Protein AF-A0A1T1D1M1-F1 (afdb_monomer_lite)

Organism: NCBI:txid1943582

InterPro domains:
  IPR004364 Aminoacyl-tRNA synthetase, class II (D/K/N) [PF00152] (7-99)
  IPR045864 Class II Aminoacyl-tRNA synthetase/Biotinyl protein ligase (BPL) and lipoyl protein ligase (LPL) [G3DSA:3.30.930.10] (8-100)
  IPR045864 Class II Aminoacyl-tRNA synthetase/Biotinyl protein ligase (BPL) and lipoyl protein ligase (LPL) [SSF55681] (4-98)

Secondary structure (DSSP, 8-state):
----S-TT---EEEEE--BSEEEETTTTEEEESS-TTBPBPTTTGGGTTTPBBSEEEEEETTEEEEEEEPBP--HHHHHHHHHHTT--HHHHHHH-------S---S--HHHHHHHGGG--------SS-----SS-S----------PPPHHHHHHHHHS--

Radius of gyration: 20.3 Å; chains: 1; bounding box: 46×42×55 Å

Foldseek 3Di:
DPCPDDPPDKDKDKDFQAQQWDQDPVVRFIDGPPHLFFDFDVVQLVPNNGTTTQKMFIDIPNHTDDIDGDGDQDPVSSVVSVVRRVDDPVNCQQAEDDDRDPDAPPDDCVVVCVVCVVVPRQYDDDDPDDDDDDDDDDYYHGDDPDDDPDPPVSVVVVVPPDD

pLDDT: mean 70.73, std 22.12, range [29.33, 97.69]

Structure (mmCIF, N/CA/C/O backbone):
data_AF-A0A1T1D1M1-F1
#
_entry.id   AF-A0A1T1D1M1-F1
#
loop_
_atom_site.group_PDB
_atom_site.id
_atom_site.type_symbol
_atom_site.label_atom_id
_atom_site.label_alt_id
_atom_site.label_comp_id
_atom_site.label_asym_id
_atom_site.label_entity_id
_atom_site.label_seq_id
_atom_site.pdbx_PDB_ins_code
_atom_site.Cartn_x
_atom_site.Cartn_y
_atom_site.Cartn_z
_atom_site.occupancy
_atom_site.B_iso_or_equiv
_atom_site.auth_seq_id
_atom_site.auth_comp_id
_atom_site.auth_asym_id
_atom_site.auth_atom_id
_atom_site.pdbx_PDB_model_num
ATOM 1 N N . MET A 1 1 ? 32.773 -12.380 -19.063 1.00 55.66 1 MET A N 1
ATOM 2 C CA . MET A 1 1 ? 31.451 -11.760 -18.802 1.00 55.66 1 MET A CA 1
ATOM 3 C C . MET A 1 1 ? 30.554 -12.078 -19.992 1.00 55.66 1 MET A C 1
ATOM 5 O O . MET A 1 1 ? 31.052 -12.004 -21.105 1.00 55.66 1 MET A O 1
ATOM 9 N N . LEU A 1 2 ? 29.304 -12.505 -19.779 1.00 78.38 2 LEU A N 1
ATOM 10 C CA . LEU A 1 2 ? 28.525 -13.251 -20.790 1.00 78.38 2 LEU A CA 1
ATOM 11 C C . LEU A 1 2 ? 27.751 -12.405 -21.827 1.00 78.38 2 LEU A C 1
ATOM 13 O O . LEU A 1 2 ? 27.101 -12.984 -22.685 1.00 78.38 2 LEU A O 1
ATOM 17 N N . GLN A 1 3 ? 27.803 -11.067 -21.759 1.00 76.38 3 GLN A N 1
ATOM 18 C CA . GLN A 1 3 ? 27.168 -10.142 -22.726 1.00 76.38 3 GLN A CA 1
ATOM 19 C C . GLN A 1 3 ? 25.655 -10.368 -22.988 1.00 76.38 3 GLN A C 1
ATOM 21 O O . GLN A 1 3 ? 25.138 -9.993 -24.033 1.00 76.38 3 GLN A O 1
ATOM 26 N N . LEU A 1 4 ? 24.924 -10.935 -22.019 1.00 84.19 4 LEU A N 1
ATOM 27 C CA . LEU A 1 4 ? 23.501 -11.301 -22.157 1.00 84.19 4 LEU A CA 1
ATOM 28 C C . LEU A 1 4 ? 22.518 -10.112 -22.166 1.00 84.19 4 LEU A C 1
ATOM 30 O O . LEU A 1 4 ? 21.330 -10.315 -22.393 1.00 84.19 4 LEU A O 1
ATOM 34 N N . ILE A 1 5 ? 22.988 -8.891 -21.894 1.00 82.38 5 ILE A N 1
ATOM 35 C CA . ILE A 1 5 ? 22.169 -7.672 -21.858 1.00 82.38 5 ILE A CA 1
ATOM 36 C C . ILE A 1 5 ? 22.655 -6.747 -22.985 1.00 82.38 5 ILE A C 1
ATOM 38 O O . ILE A 1 5 ? 23.791 -6.268 -22.907 1.00 82.38 5 ILE A O 1
ATOM 42 N N . PRO A 1 6 ? 21.840 -6.486 -24.025 1.00 84.56 6 PRO A N 1
ATOM 43 C CA . PRO A 1 6 ? 22.192 -5.554 -25.091 1.00 84.56 6 PRO A CA 1
ATOM 44 C C . PRO A 1 6 ? 22.417 -4.129 -24.567 1.00 84.56 6 PRO A C 1
ATOM 46 O O . PRO A 1 6 ? 21.612 -3.591 -23.804 1.00 84.56 6 PRO A O 1
ATOM 49 N N . ALA A 1 7 ? 23.506 -3.492 -25.004 1.00 85.12 7 ALA A N 1
ATOM 50 C CA . ALA A 1 7 ? 23.780 -2.092 -24.686 1.00 85.12 7 ALA A CA 1
ATOM 51 C C . ALA A 1 7 ? 22.717 -1.151 -25.288 1.00 85.12 7 ALA A C 1
ATOM 53 O O . ALA A 1 7 ? 22.038 -1.495 -26.256 1.00 85.12 7 ALA A O 1
ATOM 54 N N . ASN A 1 8 ? 22.596 0.057 -24.727 1.00 86.94 8 ASN A N 1
ATOM 55 C CA . ASN A 1 8 ? 21.737 1.148 -25.219 1.00 86.94 8 ASN A CA 1
ATOM 56 C C . ASN A 1 8 ? 20.242 0.795 -25.398 1.00 86.94 8 ASN A C 1
ATOM 58 O O . ASN A 1 8 ? 19.535 1.480 -26.134 1.00 86.94 8 ASN A O 1
ATOM 62 N N . THR A 1 9 ? 19.756 -0.252 -24.725 1.00 88.25 9 THR A N 1
ATOM 63 C CA . THR A 1 9 ? 18.364 -0.723 -24.807 1.00 88.25 9 THR A CA 1
ATOM 64 C C . THR A 1 9 ? 17.578 -0.307 -23.559 1.00 88.25 9 THR A C 1
ATOM 66 O O . THR A 1 9 ? 18.112 -0.347 -22.450 1.00 88.25 9 THR A O 1
ATOM 69 N N . TRP A 1 10 ? 16.308 0.075 -23.723 1.00 90.88 10 TRP A N 1
ATOM 70 C CA . TRP A 1 10 ? 15.423 0.508 -22.633 1.00 90.88 10 TRP A CA 1
ATOM 71 C C . TRP A 1 10 ? 14.250 -0.465 -22.471 1.00 90.88 10 TRP A C 1
ATOM 73 O O . TRP A 1 10 ? 13.269 -0.393 -23.206 1.00 90.88 10 TRP A O 1
ATOM 83 N N . ASN A 1 11 ? 14.350 -1.378 -21.507 1.00 90.62 11 ASN A N 1
ATOM 84 C CA . ASN A 1 11 ? 13.323 -2.378 -21.226 1.00 90.62 11 ASN A CA 1
ATOM 85 C C . ASN A 1 11 ? 12.465 -1.903 -20.050 1.00 90.62 11 ASN A C 1
ATOM 87 O O . ASN A 1 11 ? 12.924 -1.922 -18.907 1.00 90.62 11 ASN A O 1
ATOM 91 N N . PHE A 1 12 ? 11.237 -1.471 -20.336 1.00 93.88 12 PHE A N 1
ATOM 92 C CA . PHE A 1 12 ? 10.245 -1.098 -19.327 1.00 93.88 12 PHE A CA 1
ATOM 93 C C . PHE A 1 12 ? 9.295 -2.265 -19.041 1.00 93.88 12 PHE A C 1
ATOM 95 O O . PHE A 1 12 ? 8.830 -2.925 -19.970 1.00 93.88 12 PHE A O 1
ATOM 102 N N . VAL A 1 13 ? 8.950 -2.475 -17.772 1.00 95.44 13 VAL A N 1
ATOM 103 C CA . VAL A 1 13 ? 7.894 -3.401 -17.346 1.00 95.44 13 VAL A CA 1
ATOM 104 C C . VAL A 1 13 ? 7.096 -2.792 -16.195 1.00 95.44 13 VAL A C 1
ATOM 106 O O . VAL A 1 13 ? 7.662 -2.133 -15.324 1.00 95.44 13 VAL A O 1
ATOM 109 N N . TRP A 1 14 ? 5.780 -3.007 -16.199 1.00 94.12 14 TRP A N 1
ATOM 110 C CA . TRP A 1 14 ? 4.926 -2.737 -15.045 1.00 94.12 14 TRP A CA 1
ATOM 111 C C . TRP A 1 14 ? 4.839 -3.996 -14.184 1.00 94.12 14 TRP A C 1
ATOM 113 O O . TRP A 1 14 ? 4.438 -5.050 -14.679 1.00 94.12 14 TRP A O 1
ATOM 123 N N . VAL A 1 15 ? 5.191 -3.879 -12.907 1.00 94.88 15 VAL A N 1
ATOM 124 C CA . VAL A 1 15 ? 4.912 -4.897 -11.890 1.00 94.88 15 VAL A CA 1
ATOM 125 C C . VAL A 1 15 ? 3.606 -4.513 -11.197 1.00 94.88 15 VAL A C 1
ATOM 127 O O . VAL A 1 15 ? 3.394 -3.345 -10.874 1.00 94.88 15 VAL A O 1
ATOM 130 N N . VAL A 1 16 ? 2.707 -5.481 -11.034 1.00 93.75 16 VAL A N 1
ATOM 131 C CA . VAL A 1 16 ? 1.346 -5.329 -10.491 1.00 93.75 16 VAL A CA 1
ATOM 132 C C . VAL A 1 16 ? 0.989 -6.570 -9.666 1.00 93.75 16 VAL A C 1
ATOM 134 O O . VAL A 1 16 ? 1.792 -7.498 -9.579 1.00 93.75 16 VAL A O 1
ATOM 137 N N . ASP A 1 17 ? -0.208 -6.606 -9.071 1.00 94.94 17 ASP A N 1
ATOM 138 C CA . ASP A 1 17 ? -0.721 -7.759 -8.306 1.00 94.94 17 ASP A CA 1
ATOM 139 C C . ASP A 1 17 ? 0.154 -8.163 -7.097 1.00 94.94 17 ASP A C 1
ATOM 141 O O . ASP A 1 17 ? 0.107 -9.298 -6.619 1.00 94.94 17 ASP A O 1
ATOM 145 N N . PHE A 1 18 ? 0.922 -7.210 -6.557 1.00 95.56 18 PHE A N 1
ATOM 146 C CA . PHE A 1 18 ? 1.663 -7.354 -5.302 1.00 95.56 18 PHE A CA 1
ATOM 147 C C . PHE A 1 18 ? 0.752 -7.785 -4.136 1.00 95.56 18 PHE A C 1
ATOM 149 O O . PHE A 1 18 ? -0.410 -7.380 -4.103 1.00 95.56 18 PHE A O 1
ATOM 156 N N . PRO A 1 19 ? 1.258 -8.499 -3.114 1.00 96.81 19 PRO A N 1
ATOM 157 C CA . PRO A 1 19 ? 0.539 -8.674 -1.853 1.00 96.81 19 PRO A CA 1
ATOM 158 C C . PRO A 1 19 ? 0.220 -7.326 -1.187 1.00 96.81 19 PRO A C 1
ATOM 160 O O . PRO A 1 19 ? 1.057 -6.423 -1.163 1.00 96.81 19 PRO A O 1
ATOM 163 N N . LEU A 1 20 ? -0.976 -7.198 -0.608 1.00 96.12 20 LEU A N 1
ATOM 164 C CA . LEU A 1 20 ? -1.344 -6.061 0.241 1.00 96.12 20 LEU A CA 1
ATOM 165 C C . LEU A 1 20 ? -0.543 -6.073 1.545 1.00 96.12 20 LEU A C 1
ATOM 167 O O . LEU A 1 20 ? 0.032 -5.055 1.938 1.00 96.12 20 LEU A O 1
ATOM 171 N N . LEU A 1 21 ? -0.520 -7.239 2.193 1.00 95.31 21 LEU A N 1
ATOM 172 C CA . LEU A 1 21 ? 0.124 -7.479 3.476 1.00 95.31 21 LEU A CA 1
ATOM 173 C C . LEU A 1 21 ? 1.200 -8.570 3.354 1.00 95.31 21 LEU A C 1
ATOM 175 O O . LEU A 1 21 ? 1.084 -9.484 2.535 1.00 95.31 21 LEU A O 1
ATOM 179 N N . ALA A 1 22 ? 2.224 -8.489 4.198 1.00 94.00 22 ALA A N 1
ATOM 180 C CA . ALA A 1 22 ? 3.279 -9.485 4.367 1.00 94.00 22 ALA A CA 1
ATOM 181 C C . ALA A 1 22 ? 3.449 -9.833 5.855 1.00 94.00 22 ALA A C 1
ATOM 183 O O . ALA A 1 22 ? 3.086 -9.045 6.723 1.00 94.00 22 ALA A O 1
ATOM 184 N N . TRP A 1 23 ? 3.985 -11.015 6.174 1.00 94.19 23 TRP A N 1
ATOM 185 C CA . TRP A 1 23 ? 4.224 -11.412 7.567 1.00 94.19 23 TRP A CA 1
ATOM 186 C C . TRP A 1 23 ? 5.586 -10.925 8.070 1.00 94.19 23 TRP A C 1
ATOM 188 O O . TRP A 1 23 ? 6.627 -11.473 7.688 1.00 94.19 23 TRP A O 1
ATOM 198 N N . ASN A 1 24 ? 5.569 -9.958 8.987 1.00 90.12 24 ASN A N 1
ATOM 199 C CA . ASN A 1 24 ? 6.750 -9.501 9.702 1.00 90.12 24 ASN A CA 1
ATOM 200 C C . ASN A 1 24 ? 7.086 -10.487 10.838 1.00 90.12 24 ASN A C 1
ATOM 202 O O . ASN A 1 24 ? 6.276 -10.749 11.731 1.00 90.12 24 ASN A O 1
ATOM 206 N N . LYS A 1 25 ? 8.301 -11.049 10.809 1.00 91.38 25 LYS A N 1
ATOM 207 C CA . LYS A 1 25 ? 8.777 -12.027 11.806 1.00 91.38 25 LYS A CA 1
ATOM 208 C C . LYS A 1 25 ? 9.321 -11.400 13.090 1.00 91.38 25 LYS A C 1
ATOM 210 O O . LYS A 1 25 ? 9.447 -12.119 14.078 1.00 91.38 25 LYS A O 1
ATOM 215 N N . GLU A 1 26 ? 9.662 -10.121 13.076 1.00 88.56 26 GLU A N 1
ATOM 216 C CA . GLU A 1 26 ? 10.211 -9.399 14.226 1.00 88.56 26 GLU A CA 1
ATOM 217 C C . GLU A 1 26 ? 9.060 -8.874 15.093 1.00 88.56 26 GLU A C 1
ATOM 219 O O . GLU A 1 26 ? 8.977 -9.211 16.272 1.00 88.56 26 GLU A O 1
ATOM 224 N N . ASP A 1 27 ? 8.092 -8.195 14.471 1.00 84.81 27 ASP A N 1
ATOM 225 C CA . ASP A 1 27 ? 6.871 -7.697 15.122 1.00 84.81 27 ASP A CA 1
ATOM 226 C C . ASP A 1 27 ? 5.786 -8.775 15.344 1.00 84.81 27 ASP A C 1
ATOM 228 O O . ASP A 1 27 ? 4.792 -8.512 16.020 1.00 84.81 27 ASP A O 1
ATOM 232 N N . GLN A 1 28 ? 5.932 -9.971 14.754 1.00 91.50 28 GLN A N 1
ATOM 233 C CA . GLN A 1 28 ? 4.946 -11.071 14.803 1.00 91.50 28 GLN A CA 1
ATOM 234 C C . GLN A 1 28 ? 3.527 -10.658 14.344 1.00 91.50 28 GLN A C 1
ATOM 236 O O . GLN A 1 28 ? 2.521 -11.058 14.936 1.00 91.50 28 GLN A O 1
ATOM 241 N N . ARG A 1 29 ? 3.439 -9.858 13.274 1.00 90.44 29 ARG A N 1
ATOM 242 C CA . ARG A 1 29 ? 2.176 -9.337 12.717 1.00 90.44 29 ARG A CA 1
ATOM 243 C C . ARG A 1 29 ? 2.209 -9.225 11.196 1.00 90.44 29 ARG A C 1
ATOM 245 O O . ARG A 1 29 ? 3.254 -9.381 10.567 1.00 90.44 29 ARG A O 1
ATOM 252 N N . LEU A 1 30 ? 1.058 -8.911 10.606 1.00 93.06 30 LEU A N 1
ATOM 253 C CA . LEU A 1 30 ? 0.976 -8.519 9.203 1.00 93.06 30 LEU A CA 1
ATOM 254 C C . LEU A 1 30 ? 1.323 -7.031 9.040 1.00 93.06 30 LEU A C 1
ATOM 256 O O . LEU A 1 30 ? 0.728 -6.172 9.686 1.00 93.06 30 LEU A O 1
ATOM 260 N N . GLU A 1 31 ? 2.266 -6.727 8.154 1.00 91.00 31 GLU A N 1
ATOM 261 C CA . GLU A 1 31 ? 2.655 -5.370 7.760 1.00 91.00 31 GLU A CA 1
ATOM 262 C C . GLU A 1 31 ? 2.210 -5.071 6.323 1.00 91.00 31 GLU A C 1
ATOM 264 O O . GLU A 1 31 ? 2.021 -5.988 5.527 1.00 91.00 31 GLU A O 1
ATOM 269 N N . ALA A 1 32 ? 2.034 -3.797 5.967 1.00 87.75 32 ALA A N 1
ATOM 270 C CA . ALA A 1 32 ? 1.620 -3.407 4.621 1.00 87.75 32 ALA A CA 1
ATOM 271 C C . ALA A 1 32 ? 2.839 -3.264 3.705 1.00 87.75 32 ALA A C 1
ATOM 273 O O . ALA A 1 32 ? 3.728 -2.469 3.995 1.00 87.75 32 ALA A O 1
ATOM 274 N N . LEU A 1 33 ? 2.850 -3.977 2.573 1.00 87.31 33 LEU A N 1
ATOM 275 C CA . LEU A 1 33 ? 4.035 -4.092 1.706 1.00 87.31 33 LEU A CA 1
ATOM 276 C C . LEU A 1 33 ? 4.424 -2.768 1.014 1.00 87.31 33 LEU A C 1
ATOM 278 O O . LEU A 1 33 ? 5.577 -2.587 0.646 1.00 87.31 33 LEU A O 1
ATOM 282 N N . HIS A 1 34 ? 3.471 -1.839 0.871 1.00 81.38 34 HIS A N 1
ATOM 283 C CA . HIS A 1 34 ? 3.700 -0.485 0.342 1.00 81.38 34 HIS A CA 1
ATOM 284 C C . HIS A 1 34 ? 3.394 0.593 1.394 1.00 81.38 34 HIS A C 1
ATOM 286 O O . HIS A 1 34 ? 4.248 1.396 1.754 1.00 81.38 34 HIS A O 1
ATOM 292 N N . HIS A 1 35 ? 2.142 0.640 1.865 1.00 83.19 35 HIS A N 1
ATOM 293 C CA . HIS A 1 35 ? 1.659 1.527 2.929 1.00 83.19 35 HIS A CA 1
ATOM 294 C C . HIS A 1 35 ? 0.246 1.089 3.376 1.00 83.19 35 HIS A C 1
ATOM 296 O O . HIS A 1 35 ? -0.521 0.594 2.541 1.00 83.19 35 HIS A O 1
ATOM 302 N N . PRO A 1 36 ? -0.174 1.331 4.636 1.00 82.12 36 PRO A N 1
ATOM 303 C CA . PRO A 1 36 ? -1.463 0.857 5.171 1.00 82.12 36 PRO A CA 1
ATOM 304 C C . PRO A 1 36 ? -2.710 1.431 4.472 1.00 82.12 36 PRO A C 1
ATOM 306 O O . PRO A 1 36 ? -3.806 0.898 4.624 1.00 82.12 36 PRO A O 1
ATOM 309 N N . PHE A 1 37 ? -2.558 2.500 3.683 1.00 83.88 37 PHE A N 1
ATOM 310 C CA . PHE A 1 37 ? -3.646 3.149 2.939 1.00 83.88 37 PHE A CA 1
ATOM 311 C C . PHE A 1 37 ? -3.879 2.578 1.525 1.00 83.88 37 PHE A C 1
ATOM 313 O O . PHE A 1 37 ? -4.593 3.186 0.725 1.00 83.88 37 PHE A O 1
ATOM 320 N N . CYS A 1 38 ? -3.227 1.466 1.163 1.00 85.38 38 CYS A N 1
ATOM 321 C CA . CYS A 1 38 ? -3.336 0.862 -0.168 1.00 85.38 38 CYS A CA 1
ATOM 322 C C . CYS A 1 38 ? -4.653 0.095 -0.320 1.00 85.38 38 CYS A C 1
ATOM 324 O O . CYS A 1 38 ? -5.017 -0.684 0.555 1.00 85.38 38 CYS A O 1
ATOM 326 N N . ALA A 1 39 ? -5.363 0.281 -1.433 1.00 88.69 39 ALA A N 1
ATOM 327 C CA 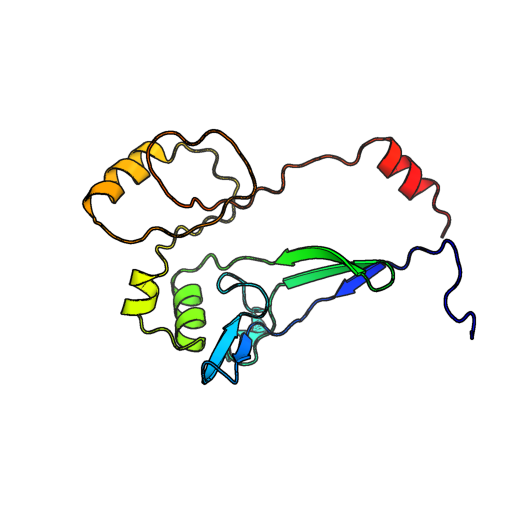. ALA A 1 39 ? -6.611 -0.432 -1.676 1.00 88.69 39 ALA A CA 1
ATOM 328 C C . ALA A 1 39 ? -6.363 -1.933 -1.948 1.00 88.69 39 ALA A C 1
ATOM 330 O O . ALA A 1 39 ? -5.518 -2.253 -2.792 1.00 88.69 39 ALA A O 1
ATOM 331 N N . PRO A 1 40 ? -7.090 -2.858 -1.287 1.00 95.38 40 PRO A N 1
ATOM 332 C CA . PRO A 1 40 ? -7.158 -4.255 -1.710 1.00 95.38 40 PRO A CA 1
ATOM 333 C C . PRO A 1 40 ? -7.838 -4.377 -3.077 1.00 95.38 40 PRO A C 1
ATOM 335 O O . PRO A 1 40 ? -8.774 -3.640 -3.387 1.00 95.38 40 PRO A O 1
ATOM 338 N N . HIS A 1 41 ? -7.417 -5.355 -3.874 1.00 95.19 41 HIS A N 1
ATOM 339 C CA . HIS A 1 41 ? -8.094 -5.716 -5.111 1.00 95.19 41 HIS A CA 1
ATOM 340 C C . HIS A 1 41 ? -9.549 -6.157 -4.813 1.00 95.19 41 HIS A C 1
ATOM 342 O O . HIS A 1 41 ? -9.746 -7.010 -3.945 1.00 95.19 41 HIS A O 1
ATOM 348 N N . PRO A 1 42 ? -10.585 -5.636 -5.509 1.00 90.88 42 PRO A N 1
ATOM 349 C CA . PRO A 1 42 ? -11.985 -5.814 -5.099 1.00 90.88 42 PRO A CA 1
ATOM 350 C C . PRO A 1 42 ? -12.481 -7.261 -4.966 1.00 90.88 42 PRO A C 1
ATOM 352 O O . PRO A 1 42 ? -13.342 -7.530 -4.133 1.00 90.88 42 PRO A O 1
ATOM 355 N N . ALA A 1 43 ? -11.941 -8.201 -5.749 1.00 96.12 43 ALA A N 1
ATOM 356 C CA . ALA A 1 43 ? -12.300 -9.621 -5.635 1.00 96.12 43 ALA A CA 1
ATOM 357 C C . ALA A 1 43 ? -11.729 -10.293 -4.367 1.00 96.12 43 ALA A C 1
ATOM 359 O O . ALA A 1 43 ? -12.236 -11.321 -3.920 1.00 96.12 43 ALA A O 1
ATOM 360 N N . ASP A 1 44 ? -10.699 -9.698 -3.767 1.00 97.25 44 ASP A N 1
ATOM 361 C CA . ASP A 1 44 ? -9.842 -10.307 -2.748 1.00 97.25 44 ASP A CA 1
ATOM 362 C C . ASP A 1 44 ? -10.175 -9.800 -1.330 1.00 97.25 44 ASP A C 1
ATOM 364 O O . ASP A 1 44 ? -9.679 -10.332 -0.340 1.00 97.25 44 ASP A O 1
ATOM 368 N N . VAL A 1 45 ? -11.054 -8.794 -1.217 1.00 93.81 45 VAL A N 1
ATOM 369 C CA . VAL A 1 45 ? -11.464 -8.122 0.038 1.00 93.81 45 VAL A CA 1
ATOM 370 C C . VAL A 1 45 ? -11.969 -9.102 1.109 1.00 93.81 45 VAL A C 1
ATOM 372 O O . VAL A 1 45 ? -11.885 -8.820 2.301 1.00 93.81 45 VAL A O 1
ATOM 375 N N . HIS A 1 46 ? -12.447 -10.276 0.695 1.00 95.38 46 HIS A N 1
ATOM 376 C CA . HIS A 1 46 ? -12.882 -11.356 1.579 1.00 95.38 46 HIS A CA 1
ATOM 377 C C . HIS A 1 46 ? -11.748 -11.978 2.426 1.00 95.38 46 HIS A C 1
ATOM 379 O O . HIS A 1 46 ? -12.041 -12.662 3.404 1.00 95.38 46 HIS A O 1
ATOM 385 N N . ASN A 1 47 ? -10.473 -11.764 2.072 1.00 96.56 47 ASN A N 1
ATOM 386 C CA . ASN A 1 47 ? -9.310 -12.246 2.820 1.00 96.56 47 ASN A CA 1
ATOM 387 C C . ASN A 1 47 ? -8.126 -11.264 2.716 1.00 96.56 47 ASN A C 1
ATOM 389 O O . ASN A 1 47 ? -7.163 -11.494 1.986 1.00 96.56 47 ASN A O 1
ATOM 393 N N . LEU A 1 48 ? -8.179 -10.167 3.479 1.00 96.00 48 LEU A N 1
ATOM 394 C CA . LEU A 1 48 ? -7.172 -9.092 3.448 1.00 96.00 48 LEU A CA 1
ATOM 395 C C . LEU A 1 48 ? -5.731 -9.559 3.741 1.00 96.00 48 LEU A C 1
ATOM 397 O O . LEU A 1 48 ? -4.789 -8.948 3.246 1.00 96.00 48 LEU A O 1
ATOM 401 N N . ALA A 1 49 ? -5.552 -10.661 4.477 1.00 95.19 49 ALA A N 1
ATOM 402 C CA . ALA A 1 49 ? -4.243 -11.255 4.768 1.00 95.19 49 ALA A CA 1
ATOM 403 C C . ALA A 1 49 ? -3.573 -11.933 3.554 1.00 95.19 49 ALA A C 1
ATOM 405 O O . ALA A 1 49 ? -2.379 -12.218 3.594 1.00 95.19 49 ALA A O 1
ATOM 406 N N . GLN A 1 50 ? -4.332 -12.210 2.489 1.00 95.69 50 GLN A N 1
ATOM 407 C CA . GLN A 1 50 ? -3.842 -12.784 1.227 1.00 95.69 50 GLN A CA 1
ATOM 408 C C . GLN A 1 50 ? -4.250 -11.945 0.005 1.00 95.69 50 GLN A C 1
ATOM 410 O O . GLN A 1 50 ? -4.007 -12.349 -1.131 1.00 95.69 50 GLN A O 1
ATOM 415 N N . ALA A 1 51 ? -4.879 -10.788 0.223 1.00 97.44 51 ALA A N 1
ATOM 416 C CA . ALA A 1 51 ? -5.367 -9.939 -0.847 1.00 97.44 51 ALA A CA 1
ATOM 417 C C . ALA A 1 51 ? -4.221 -9.297 -1.628 1.00 97.44 51 ALA A C 1
ATOM 419 O O . ALA A 1 51 ? -3.208 -8.889 -1.053 1.00 97.44 51 ALA A O 1
ATOM 420 N N . ARG A 1 52 ? -4.410 -9.136 -2.939 1.00 97.69 52 ARG A N 1
ATOM 421 C CA . ARG A 1 52 ? -3.523 -8.302 -3.753 1.00 97.69 52 ARG A CA 1
ATOM 422 C C . ARG A 1 52 ? -3.785 -6.822 -3.486 1.00 97.69 52 ARG A C 1
ATOM 424 O O . ARG A 1 52 ? -4.919 -6.409 -3.248 1.00 97.69 52 ARG A O 1
ATOM 431 N N . ALA A 1 53 ? -2.739 -6.017 -3.559 1.00 94.62 53 ALA A N 1
ATOM 432 C CA . ALA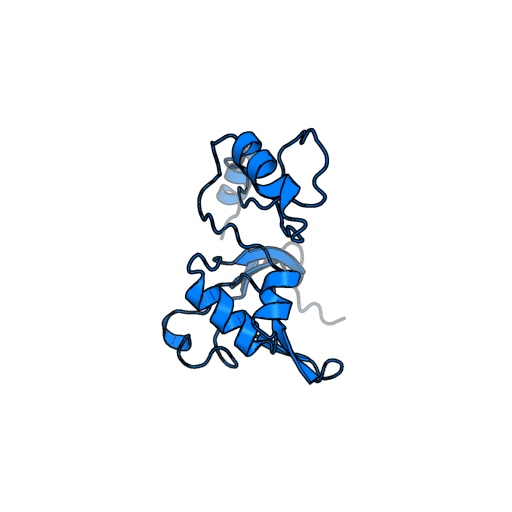 A 1 53 ? -2.797 -4.568 -3.586 1.00 94.62 53 ALA A CA 1
ATOM 433 C C . ALA A 1 53 ? -3.187 -4.068 -4.982 1.00 94.62 53 ALA A C 1
ATOM 435 O O . ALA A 1 53 ? -2.693 -4.562 -5.994 1.00 94.62 53 ALA A O 1
ATOM 436 N N . GLN A 1 54 ? -3.964 -2.988 -5.051 1.00 90.88 54 GLN A N 1
ATOM 437 C CA . GLN A 1 54 ? -4.069 -2.154 -6.252 1.00 90.88 54 GLN A CA 1
ATOM 438 C C . GLN A 1 54 ? -2.862 -1.198 -6.351 1.00 90.88 54 GLN A C 1
ATOM 440 O O . GLN A 1 54 ? -3.025 0.020 -6.450 1.00 90.88 54 GLN A O 1
ATOM 445 N N . ALA A 1 55 ? -1.657 -1.768 -6.276 1.00 87.62 55 ALA A N 1
ATOM 446 C CA . ALA A 1 55 ? -0.363 -1.100 -6.389 1.00 87.62 55 ALA A CA 1
ATOM 447 C C . ALA A 1 55 ? 0.342 -1.485 -7.699 1.00 87.62 55 ALA A C 1
ATOM 449 O O . ALA A 1 55 ? 0.054 -2.535 -8.280 1.00 8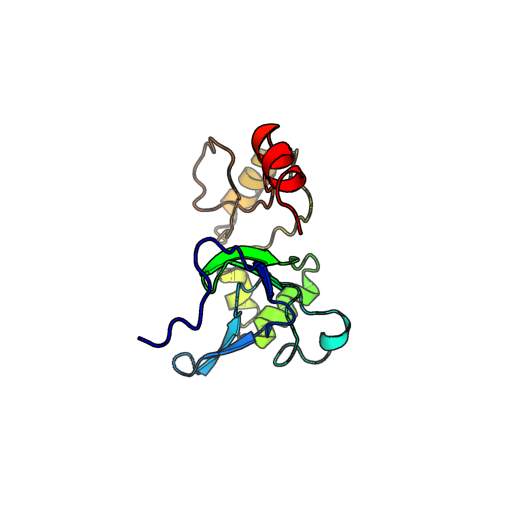7.62 55 ALA A O 1
ATOM 450 N N . TYR A 1 56 ? 1.221 -0.609 -8.179 1.00 91.50 56 TYR A N 1
ATOM 451 C CA . TYR A 1 56 ? 1.900 -0.752 -9.462 1.00 91.50 56 TYR A CA 1
ATOM 452 C C . TYR A 1 56 ? 3.241 -0.008 -9.483 1.00 91.50 56 TYR A C 1
ATOM 454 O O . TYR A 1 56 ? 3.298 1.177 -9.149 1.00 91.50 56 TYR A O 1
ATOM 462 N N . ASP A 1 57 ? 4.283 -0.676 -9.978 1.00 90.69 57 ASP A N 1
ATOM 463 C CA . ASP A 1 57 ? 5.631 -0.114 -10.116 1.00 90.69 57 ASP A CA 1
ATOM 464 C C . ASP A 1 57 ? 6.122 -0.194 -11.561 1.00 90.69 57 ASP A C 1
ATOM 466 O O . ASP A 1 57 ? 5.983 -1.220 -12.231 1.00 90.69 57 ASP A O 1
ATOM 470 N N . LEU A 1 58 ? 6.732 0.889 -12.040 1.00 90.88 58 LEU A N 1
ATOM 471 C CA . LEU A 1 58 ? 7.446 0.938 -13.309 1.00 90.88 58 LEU A CA 1
ATOM 472 C C . LEU A 1 58 ? 8.917 0.602 -13.075 1.00 90.88 58 LEU A C 1
ATOM 474 O O . LEU A 1 58 ? 9.638 1.360 -12.422 1.00 90.88 58 LEU A O 1
ATOM 478 N N . VAL A 1 59 ? 9.372 -0.495 -13.671 1.00 93.19 59 VAL A N 1
ATOM 479 C CA . VAL A 1 59 ? 10.770 -0.931 -13.649 1.00 93.19 59 VAL A CA 1
ATOM 480 C C . VAL A 1 59 ? 11.399 -0.697 -15.022 1.00 93.19 59 VAL A C 1
ATOM 482 O O . VAL A 1 59 ? 10.835 -1.079 -16.046 1.00 93.19 59 VAL A O 1
ATOM 485 N N . LEU A 1 60 ? 12.587 -0.094 -15.044 1.00 93.50 60 LEU A N 1
ATOM 486 C CA . LEU A 1 60 ? 13.414 0.146 -16.224 1.00 93.50 60 LEU A CA 1
ATOM 487 C C . LEU A 1 60 ? 14.749 -0.590 -16.077 1.00 93.50 60 LEU A C 1
ATOM 489 O O . LEU A 1 60 ? 15.539 -0.275 -15.192 1.00 93.50 60 LEU A O 1
ATOM 493 N N . ASN A 1 61 ? 15.025 -1.560 -16.954 1.00 91.88 61 ASN A N 1
ATOM 494 C CA . ASN A 1 61 ? 16.273 -2.340 -16.963 1.00 91.88 61 ASN A CA 1
ATOM 495 C C . ASN A 1 61 ? 16.643 -2.969 -15.593 1.00 91.88 61 ASN A C 1
ATOM 497 O O . ASN A 1 61 ? 17.821 -3.155 -15.291 1.00 91.88 61 ASN A O 1
ATOM 501 N N . GLY A 1 62 ? 15.644 -3.303 -14.767 1.00 90.19 62 GLY A N 1
ATOM 502 C CA . GLY A 1 62 ? 15.829 -3.875 -13.425 1.00 90.19 62 GLY A CA 1
ATOM 503 C C . GLY A 1 62 ? 15.916 -2.861 -12.276 1.00 90.19 62 GLY A C 1
ATOM 504 O O . GLY A 1 62 ? 16.103 -3.275 -11.137 1.00 90.19 62 GLY A O 1
ATOM 505 N N . LEU A 1 63 ? 15.762 -1.560 -12.546 1.00 90.44 63 LEU A N 1
ATOM 506 C CA . LEU A 1 63 ? 15.649 -0.504 -11.534 1.00 90.44 63 LEU A CA 1
ATOM 507 C C . LEU A 1 63 ? 14.205 0.000 -11.454 1.00 90.44 63 LEU A C 1
ATOM 509 O O . LEU A 1 63 ? 13.610 0.305 -12.486 1.00 90.44 63 LEU A O 1
ATOM 513 N N . GLU A 1 64 ? 13.646 0.131 -10.253 1.00 91.25 64 GLU A N 1
ATOM 514 C CA . GLU A 1 64 ? 12.396 0.875 -10.050 1.00 91.25 64 GLU A CA 1
ATOM 515 C C . GLU A 1 64 ? 12.611 2.355 -10.421 1.00 91.25 64 GLU A C 1
ATOM 517 O O . GLU A 1 64 ? 13.630 2.950 -10.064 1.00 91.25 64 GLU A O 1
ATOM 522 N N . VAL A 1 65 ? 11.674 2.948 -11.167 1.00 90.38 65 VAL A N 1
ATOM 523 C CA . VAL A 1 65 ? 11.737 4.362 -11.585 1.00 90.38 65 VAL A CA 1
ATOM 524 C C . VAL A 1 65 ? 10.468 5.165 -11.284 1.00 90.38 65 VAL A C 1
ATOM 526 O O . VAL A 1 65 ? 10.521 6.394 -11.333 1.00 90.38 65 VAL A O 1
ATOM 529 N N . ALA A 1 66 ? 9.341 4.514 -10.973 1.00 82.25 66 ALA A N 1
ATOM 530 C CA . ALA A 1 66 ? 8.144 5.167 -10.434 1.00 82.25 66 ALA A CA 1
ATOM 531 C C . ALA A 1 66 ? 7.127 4.159 -9.873 1.00 82.25 66 ALA A C 1
ATOM 533 O O . ALA A 1 66 ? 6.628 3.330 -10.631 1.00 82.25 66 ALA A O 1
ATOM 534 N N . GLY A 1 67 ? 6.716 4.329 -8.615 1.00 87.06 67 GLY A N 1
ATOM 535 C CA . GLY A 1 67 ? 5.593 3.597 -8.015 1.00 87.06 67 GLY A CA 1
ATOM 536 C C . GLY A 1 67 ? 4.258 4.359 -7.941 1.00 87.06 67 GLY A C 1
ATOM 537 O O . GLY A 1 67 ? 4.146 5.573 -8.217 1.00 87.06 67 GLY A O 1
ATOM 538 N N . GLY A 1 68 ? 3.219 3.635 -7.524 1.00 84.94 68 GLY A N 1
ATOM 539 C CA . GLY A 1 68 ? 1.889 4.164 -7.229 1.00 84.94 68 GLY A CA 1
ATOM 540 C C . GLY A 1 68 ? 0.895 3.118 -6.714 1.00 84.94 68 GLY A C 1
ATOM 541 O O . GLY A 1 68 ? 1.125 1.915 -6.768 1.00 84.94 68 GLY A O 1
ATOM 542 N N . SER A 1 69 ? -0.242 3.588 -6.198 1.00 84.06 69 SER A N 1
ATOM 543 C CA . SER A 1 69 ? -1.344 2.732 -5.747 1.00 84.06 69 SER A CA 1
ATOM 544 C C . SER A 1 69 ? -2.674 3.481 -5.732 1.00 84.06 69 SER A C 1
ATOM 546 O O . SER A 1 69 ? -2.708 4.710 -5.604 1.00 84.06 69 SER A O 1
ATOM 548 N N . LEU A 1 70 ? -3.783 2.745 -5.835 1.00 82.50 70 LEU A N 1
ATOM 549 C CA . LEU A 1 70 ? -5.095 3.265 -5.455 1.00 82.50 70 LEU A CA 1
ATOM 550 C C . LEU A 1 70 ? -5.198 3.309 -3.922 1.00 82.50 70 LEU A C 1
ATOM 552 O O . LEU A 1 70 ? -4.709 2.414 -3.230 1.00 82.50 70 LEU A O 1
ATOM 556 N N . ARG A 1 71 ? -5.837 4.352 -3.384 1.00 80.56 71 ARG A N 1
ATOM 557 C CA . ARG A 1 71 ? -5.975 4.564 -1.936 1.00 80.56 71 ARG A CA 1
ATOM 558 C C . ARG A 1 71 ? -7.359 4.173 -1.427 1.00 80.56 71 ARG A C 1
ATOM 560 O O . ARG A 1 71 ? -8.361 4.354 -2.122 1.00 80.56 71 ARG A O 1
ATOM 567 N N . ILE A 1 72 ? -7.415 3.655 -0.201 1.00 78.38 72 ILE A N 1
ATOM 568 C CA . ILE A 1 72 ? -8.684 3.355 0.469 1.00 78.38 72 ILE A CA 1
ATOM 569 C C . ILE A 1 72 ? -9.414 4.669 0.774 1.00 78.38 72 ILE A C 1
ATOM 571 O O . ILE A 1 72 ? -8.882 5.557 1.433 1.00 78.38 72 ILE A O 1
ATOM 575 N N . HIS A 1 73 ? -10.659 4.772 0.308 1.00 72.12 73 HIS A N 1
ATOM 576 C CA . HIS A 1 73 ? -11.553 5.912 0.552 1.00 72.12 73 HIS A CA 1
ATOM 577 C C . HIS A 1 73 ? -12.773 5.548 1.422 1.00 72.12 73 HIS A C 1
ATOM 579 O O . HIS A 1 73 ? -13.615 6.397 1.697 1.00 72.12 73 HIS A O 1
ATOM 585 N N . SER A 1 74 ? -12.882 4.287 1.852 1.00 75.94 74 SER A N 1
ATOM 586 C CA . SER A 1 74 ? -13.909 3.809 2.782 1.00 75.94 74 SER A CA 1
ATOM 587 C C . SER A 1 74 ? -13.299 3.647 4.171 1.00 75.94 74 SER A C 1
ATOM 589 O O . SER A 1 74 ? -12.414 2.813 4.360 1.00 75.94 74 SER A O 1
ATOM 591 N N . ALA A 1 75 ? -13.785 4.415 5.149 1.00 72.69 75 ALA A N 1
ATOM 592 C CA . ALA A 1 75 ? -13.313 4.335 6.533 1.00 72.69 75 ALA A CA 1
ATOM 593 C C . ALA A 1 75 ? -13.477 2.921 7.124 1.00 72.69 75 ALA A C 1
ATOM 595 O O . ALA A 1 75 ? -12.576 2.432 7.800 1.00 72.69 75 ALA A O 1
ATOM 596 N N . THR A 1 76 ? -14.575 2.229 6.797 1.00 79.94 76 THR A N 1
ATOM 597 C CA . THR A 1 76 ? -14.818 0.838 7.212 1.00 79.94 76 THR A CA 1
ATOM 598 C C . THR A 1 76 ? -13.753 -0.111 6.661 1.00 79.94 76 THR A C 1
ATOM 600 O O . THR A 1 76 ? -13.203 -0.911 7.409 1.00 79.94 76 THR A O 1
ATOM 603 N N . LEU A 1 77 ? -13.412 0.008 5.372 1.00 82.69 77 LEU A N 1
ATOM 604 C CA . LEU A 1 77 ? -12.384 -0.834 4.750 1.00 82.69 77 LEU A CA 1
ATOM 605 C C . LEU A 1 77 ? -10.983 -0.510 5.291 1.00 82.69 77 LEU A C 1
ATOM 607 O O . LEU A 1 77 ? -10.169 -1.409 5.482 1.00 82.69 77 LEU A O 1
ATOM 611 N N . GLN A 1 78 ? -10.71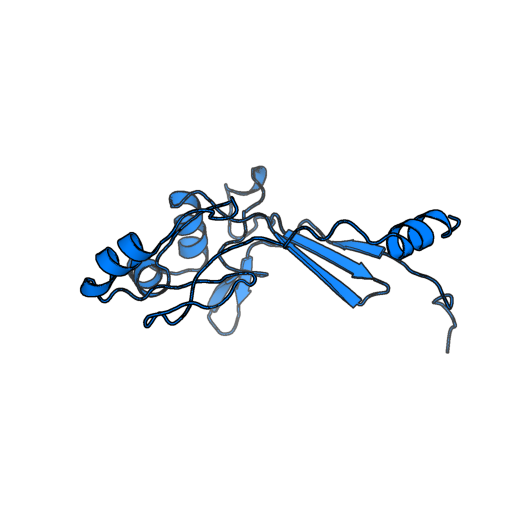1 0.764 5.586 1.00 83.75 78 GLN A N 1
ATOM 612 C CA . GLN A 1 78 ? -9.441 1.182 6.178 1.00 83.75 78 GLN A CA 1
ATOM 613 C C . GLN A 1 78 ? -9.269 0.628 7.597 1.00 83.75 78 GLN A C 1
ATOM 615 O O . GLN A 1 78 ? -8.171 0.197 7.951 1.00 83.75 78 GLN A O 1
ATOM 620 N N . GLN A 1 79 ? -10.347 0.606 8.386 1.00 83.25 79 GLN A N 1
ATOM 621 C CA . GLN A 1 79 ? -10.362 -0.030 9.699 1.00 83.25 79 GLN A CA 1
ATOM 622 C C . GLN A 1 79 ? 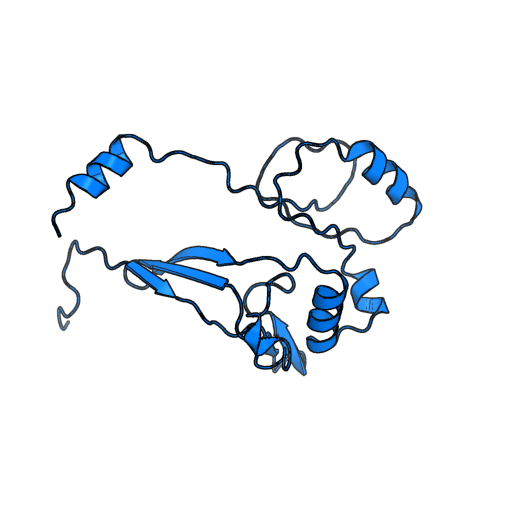-10.125 -1.543 9.578 1.00 83.25 79 GLN A C 1
ATOM 624 O O . GLN A 1 79 ? -9.244 -2.056 10.258 1.00 83.25 79 GLN A O 1
ATOM 629 N N . GLN A 1 80 ? -10.805 -2.237 8.656 1.00 90.69 80 GLN A N 1
ATOM 630 C CA . GLN A 1 80 ? -10.608 -3.677 8.424 1.00 90.69 80 GLN A CA 1
ATOM 631 C C . GLN A 1 80 ? -9.163 -4.037 8.031 1.00 90.69 80 GLN A C 1
ATOM 633 O O . GLN A 1 80 ? -8.641 -5.055 8.480 1.00 90.69 80 GLN A O 1
ATOM 638 N N . VAL A 1 81 ? -8.489 -3.206 7.224 1.00 91.12 81 VAL A N 1
ATOM 639 C CA . VAL A 1 81 ? -7.070 -3.411 6.869 1.00 91.12 81 VAL A CA 1
ATOM 640 C C . VAL A 1 81 ? -6.150 -3.222 8.079 1.00 91.12 81 VAL A C 1
ATOM 642 O O . VAL A 1 81 ? -5.218 -4.000 8.257 1.00 91.12 81 VAL A O 1
ATOM 645 N N . LEU A 1 82 ? -6.421 -2.246 8.948 1.00 88.94 82 LEU A N 1
ATOM 646 C CA . LEU A 1 82 ? -5.625 -2.021 10.162 1.00 88.94 82 LEU A CA 1
ATOM 647 C C . LEU A 1 82 ? -5.870 -3.092 11.237 1.00 88.94 82 LEU A C 1
ATOM 649 O O . LEU A 1 82 ? -4.923 -3.528 11.887 1.00 88.94 82 LEU A O 1
ATOM 653 N N . GLU A 1 83 ? -7.104 -3.576 11.371 1.00 91.06 83 GLU A N 1
ATOM 654 C CA . GLU A 1 83 ? -7.438 -4.731 12.211 1.00 91.06 83 GLU A CA 1
ATOM 655 C C . GLU A 1 83 ? -6.743 -6.006 11.695 1.00 91.06 83 GLU A C 1
ATOM 657 O O . GLU A 1 83 ? -6.197 -6.770 12.489 1.00 91.06 83 GLU A O 1
ATOM 662 N N . ALA A 1 84 ? -6.650 -6.198 10.371 1.00 93.75 84 ALA A N 1
ATOM 663 C CA . ALA A 1 84 ? -5.873 -7.286 9.767 1.00 93.75 84 ALA A CA 1
ATOM 664 C C . ALA A 1 84 ? -4.350 -7.151 9.987 1.00 93.75 84 ALA A C 1
ATOM 666 O O . ALA A 1 84 ? -3.658 -8.163 10.076 1.00 93.75 84 ALA A O 1
ATOM 667 N N . MET A 1 85 ? -3.828 -5.928 10.134 1.00 91.62 85 MET A N 1
ATOM 668 C CA . MET A 1 85 ? -2.444 -5.653 10.562 1.00 91.62 85 MET A CA 1
ATOM 669 C C . MET A 1 85 ? -2.226 -5.801 12.085 1.00 91.62 85 MET A C 1
ATOM 671 O O . MET A 1 85 ? -1.110 -5.619 12.574 1.00 91.62 85 MET A O 1
ATOM 675 N N . GLY A 1 86 ? -3.274 -6.134 12.847 1.00 90.56 86 GLY A N 1
ATOM 676 C CA . GLY A 1 86 ? -3.209 -6.360 14.291 1.00 90.56 86 GLY A CA 1
ATOM 677 C C . GLY A 1 86 ? -3.325 -5.107 15.163 1.00 90.56 86 GLY A C 1
ATOM 678 O O . GLY A 1 86 ? -3.088 -5.203 16.364 1.00 90.56 86 GLY A O 1
ATOM 679 N N . PHE A 1 87 ? -3.694 -3.944 14.613 1.00 85.88 87 PHE A N 1
ATOM 680 C CA . PHE A 1 87 ? -3.986 -2.762 15.433 1.00 85.88 87 PHE A CA 1
ATOM 681 C C . PHE A 1 87 ? -5.353 -2.896 16.113 1.00 85.88 87 PHE A C 1
ATOM 683 O O . PHE A 1 87 ? -6.359 -3.156 15.449 1.00 85.88 87 PHE A O 1
ATOM 690 N N . SER A 1 88 ? -5.430 -2.626 17.419 1.00 85.44 88 SER A N 1
ATOM 691 C CA . SER A 1 88 ? -6.728 -2.430 18.071 1.00 85.44 88 SER A CA 1
ATOM 692 C C . SER A 1 88 ? -7.408 -1.137 17.585 1.00 85.44 88 SER A C 1
ATOM 694 O O . SER A 1 88 ? -6.727 -0.190 17.174 1.00 85.44 88 SER A O 1
ATOM 696 N N . PRO A 1 89 ? -8.746 -1.012 17.701 1.00 77.12 89 PRO A N 1
ATOM 697 C CA . PRO A 1 89 ? -9.448 0.222 17.351 1.00 77.12 89 PRO A CA 1
ATOM 698 C C . PRO A 1 89 ? -9.000 1.459 18.145 1.00 77.12 89 PRO A C 1
ATOM 700 O O . PRO A 1 89 ? -9.216 2.578 17.682 1.00 77.12 89 PRO A O 1
ATOM 703 N N . GLU A 1 90 ? -8.390 1.299 19.326 1.00 77.50 90 GLU A N 1
ATOM 704 C CA . GLU A 1 90 ? -7.838 2.427 20.083 1.00 77.50 90 GLU A CA 1
ATOM 705 C C . GLU A 1 90 ? -6.450 2.829 19.568 1.00 77.50 90 GLU A C 1
ATOM 707 O O . GLU A 1 90 ? -6.213 4.012 19.334 1.00 77.50 90 GLU A O 1
ATOM 712 N N . GLU A 1 91 ? -5.555 1.871 19.314 1.00 76.19 91 GLU A N 1
ATOM 713 C CA . GLU A 1 91 ? -4.244 2.146 18.708 1.00 76.19 91 GLU A CA 1
ATOM 714 C C . GLU A 1 91 ? -4.395 2.750 17.313 1.00 76.19 91 GLU A C 1
ATOM 716 O O . GLU A 1 91 ? -3.756 3.755 17.013 1.00 76.19 91 GLU A O 1
ATOM 721 N N . ALA A 1 92 ? -5.309 2.211 16.500 1.00 74.50 92 ALA A N 1
ATOM 722 C CA . ALA A 1 92 ? -5.624 2.749 15.185 1.00 74.50 92 ALA A CA 1
ATOM 723 C C . ALA A 1 92 ? -6.101 4.210 15.263 1.00 74.50 92 ALA A C 1
ATOM 725 O O . ALA A 1 92 ? -5.661 5.031 14.469 1.00 74.50 92 ALA A O 1
ATOM 726 N N . ARG A 1 93 ? -6.935 4.576 16.251 1.00 68.81 93 ARG A N 1
ATOM 727 C CA . ARG A 1 93 ? -7.388 5.968 16.464 1.00 68.81 93 ARG A CA 1
ATOM 728 C C . ARG A 1 93 ? -6.324 6.877 17.083 1.00 68.81 93 ARG A C 1
ATOM 730 O O . ARG A 1 93 ? -6.360 8.082 16.854 1.00 68.81 93 ARG A O 1
ATOM 737 N N . ARG A 1 94 ? -5.401 6.327 17.879 1.00 66.00 94 ARG A N 1
ATOM 738 C CA . ARG A 1 94 ? -4.263 7.058 18.464 1.00 66.00 94 ARG A CA 1
ATOM 739 C C . ARG A 1 94 ? -3.168 7.338 17.433 1.00 66.00 94 ARG A C 1
ATOM 741 O O . ARG A 1 94 ? -2.526 8.375 17.531 1.00 66.00 94 ARG A O 1
ATOM 748 N N . GLN A 1 95 ? -2.947 6.433 16.481 1.00 63.19 95 GLN A N 1
ATOM 749 C CA . GLN A 1 95 ? -1.915 6.562 15.446 1.00 63.19 95 GLN A CA 1
ATOM 750 C C . GLN A 1 95 ? -2.449 7.201 14.154 1.00 63.19 95 GLN A C 1
ATOM 752 O O . GLN A 1 95 ? -1.707 7.906 13.476 1.00 63.19 95 GLN A O 1
ATOM 757 N N . PHE A 1 96 ? -3.727 7.008 13.808 1.00 59.88 96 PHE A N 1
ATOM 758 C CA . PHE A 1 96 ? -4.282 7.419 12.516 1.00 59.88 96 PHE A CA 1
ATOM 759 C C . PHE A 1 96 ? -5.598 8.206 12.668 1.00 59.88 96 PHE A C 1
ATOM 761 O O . PHE A 1 96 ? -6.671 7.657 12.920 1.00 59.88 96 PHE A O 1
ATOM 768 N N . GLY A 1 97 ? -5.522 9.522 12.453 1.00 54.00 97 GLY A N 1
ATOM 769 C CA . GLY A 1 97 ? -6.688 10.393 12.275 1.00 54.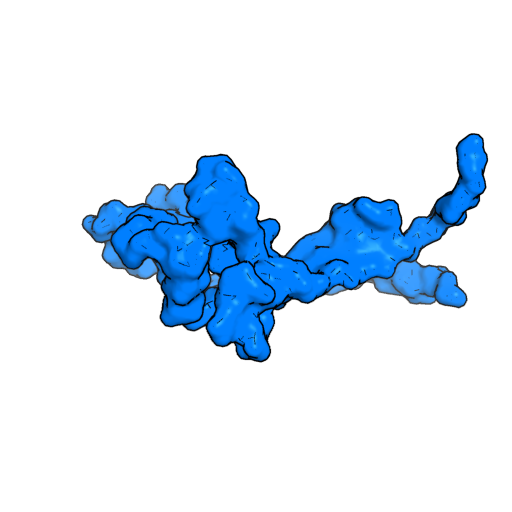00 97 GLY A CA 1
ATOM 770 C C . GLY A 1 97 ? -7.028 10.550 10.792 1.00 54.00 97 GLY A C 1
ATOM 771 O O . GLY A 1 97 ? -6.394 11.344 10.102 1.00 54.00 97 GLY A O 1
ATOM 772 N N . PHE A 1 98 ? -8.005 9.792 10.288 1.00 53.00 98 PHE A N 1
ATOM 773 C CA . PHE A 1 98 ? -8.269 9.688 8.846 1.00 53.00 98 PHE A CA 1
ATOM 774 C C . PHE A 1 98 ? -9.000 10.902 8.250 1.00 53.00 98 PHE A C 1
ATOM 776 O O . PHE A 1 98 ? -10.108 11.241 8.662 1.00 53.00 98 PHE A O 1
ATOM 783 N N . LEU A 1 99 ? -8.431 11.467 7.181 1.00 48.41 99 LEU A N 1
ATOM 784 C CA . LEU A 1 99 ? -9.117 12.336 6.220 1.00 48.41 99 LEU A CA 1
ATOM 785 C C . LEU A 1 99 ? -8.962 11.736 4.816 1.00 48.41 99 LEU A C 1
ATOM 787 O O . LEU A 1 99 ? -7.973 11.968 4.126 1.00 48.41 99 LEU A O 1
ATOM 791 N N . THR A 1 100 ? -9.932 10.919 4.403 1.00 45.66 100 THR A N 1
ATOM 792 C CA . THR A 1 100 ? -9.922 10.237 3.101 1.00 45.66 100 THR A CA 1
ATOM 793 C C . THR A 1 100 ? -10.486 11.135 1.999 1.00 45.66 100 THR A C 1
ATOM 795 O O . THR A 1 100 ? -11.698 11.336 1.924 1.00 45.66 100 THR A O 1
ATOM 798 N N . GLY A 1 101 ? -9.622 11.627 1.109 1.00 39.50 101 GLY A N 1
ATOM 799 C CA . GLY A 1 101 ? -10.005 12.335 -0.115 1.00 39.50 101 GLY A CA 1
ATOM 800 C C . GLY A 1 101 ? -9.214 11.816 -1.316 1.00 39.50 101 GLY A C 1
ATOM 801 O O . GLY A 1 101 ? -7.987 11.785 -1.273 1.00 39.50 101 GLY A O 1
ATOM 802 N N . GLY A 1 102 ? -9.913 11.388 -2.371 1.00 37.72 102 GLY A N 1
ATOM 803 C CA . GLY A 1 102 ? -9.296 10.921 -3.624 1.00 37.72 102 GLY A CA 1
ATOM 804 C C . GLY A 1 102 ? -9.018 12.029 -4.647 1.00 37.72 102 GLY A C 1
ATOM 805 O O . GLY A 1 102 ? -8.303 11.796 -5.615 1.00 37.72 102 GLY A O 1
ATOM 806 N N . GLU A 1 103 ? -9.569 13.224 -4.425 1.00 37.66 103 GLU A N 1
ATOM 807 C CA . GLU A 1 103 ? -9.451 14.386 -5.310 1.00 37.66 103 GLU A CA 1
ATOM 808 C C . GLU A 1 103 ? -8.387 15.382 -4.813 1.00 37.66 103 GLU A C 1
ATOM 810 O O . GLU A 1 103 ? -8.142 15.470 -3.603 1.00 37.66 103 GLU A O 1
ATOM 815 N N . PRO A 1 104 ? -7.789 16.202 -5.701 1.00 41.56 104 PRO A N 1
ATOM 816 C CA . PRO A 1 104 ? -6.991 17.352 -5.292 1.00 41.56 104 PRO A CA 1
ATOM 817 C C . PRO A 1 104 ? -7.844 18.295 -4.437 1.00 41.56 104 PRO A C 1
ATOM 819 O O . PRO A 1 104 ? -8.872 18.798 -4.890 1.00 41.56 104 PRO A O 1
ATOM 822 N N . LEU A 1 105 ? -7.430 18.553 -3.199 1.00 47.28 105 LEU A N 1
ATOM 823 C CA . LEU A 1 105 ? -8.227 19.337 -2.260 1.00 47.28 105 LEU A CA 1
ATOM 824 C C . LEU A 1 105 ? -8.052 20.831 -2.564 1.00 47.28 105 LEU A C 1
ATOM 826 O O . LEU A 1 105 ? -7.084 21.466 -2.159 1.00 47.28 105 LEU A O 1
ATOM 830 N N . GLN A 1 106 ? -9.004 21.373 -3.326 1.00 45.91 106 GLN A N 1
ATOM 831 C CA . GLN A 1 106 ? -9.042 22.770 -3.789 1.00 45.91 106 GLN A CA 1
ATOM 832 C C . GLN A 1 106 ? -9.598 23.753 -2.736 1.00 45.91 106 GLN A C 1
ATOM 834 O O . GLN A 1 106 ? -9.922 24.891 -3.067 1.00 45.91 106 GLN A O 1
ATOM 839 N N . GLN A 1 107 ? -9.773 23.313 -1.489 1.00 48.56 107 GLN A N 1
ATOM 840 C CA . GLN A 1 107 ? -10.428 24.066 -0.416 1.00 48.56 107 GLN A CA 1
ATOM 841 C C . GLN A 1 107 ? -9.444 24.410 0.709 1.00 48.56 107 GLN A C 1
ATOM 843 O O . GLN A 1 107 ? -8.489 23.680 0.963 1.00 48.56 107 GLN A O 1
ATOM 848 N N . ASP A 1 108 ? -9.688 25.519 1.402 1.00 59.06 108 ASP A N 1
ATOM 849 C CA . ASP A 1 108 ? -8.926 25.877 2.596 1.00 59.06 108 ASP A CA 1
ATOM 850 C C . ASP A 1 108 ? -9.342 24.990 3.784 1.00 59.06 108 ASP A C 1
ATOM 852 O O . ASP A 1 108 ? -10.519 24.909 4.137 1.00 59.06 108 ASP A O 1
ATOM 856 N N . LEU A 1 109 ? -8.367 24.327 4.413 1.00 63.28 109 LEU A N 1
ATOM 857 C CA . LEU A 1 109 ? -8.574 23.483 5.594 1.00 63.28 109 LEU A CA 1
ATOM 858 C C . LEU A 1 109 ? -8.464 24.253 6.919 1.00 63.28 109 LEU A C 1
ATOM 860 O O . LEU A 1 109 ? -8.697 23.662 7.972 1.00 63.28 109 LEU A O 1
ATOM 864 N N . THR A 1 110 ? -8.136 25.550 6.903 1.00 60.56 110 THR A N 1
ATOM 865 C CA . THR A 1 110 ? -7.849 26.355 8.104 1.00 60.56 110 THR A CA 1
ATOM 866 C C . THR A 1 110 ? -8.931 26.231 9.181 1.00 60.56 110 THR A C 1
ATOM 868 O O . THR A 1 110 ? -8.605 25.984 10.343 1.00 60.56 110 THR A O 1
ATOM 871 N N . SER A 1 111 ? -10.217 26.308 8.823 1.00 63.59 111 SER A N 1
ATOM 872 C CA . SER A 1 111 ? -11.321 26.175 9.789 1.00 63.59 111 SER A CA 1
ATOM 873 C C . SER A 1 111 ? -11.443 24.767 10.390 1.00 63.59 111 SER A C 1
ATOM 875 O O . SER A 1 111 ? -11.752 24.634 11.574 1.00 63.59 111 SER A O 1
ATOM 877 N N . LEU A 1 112 ? -11.156 23.711 9.617 1.00 68.06 112 LEU A N 1
ATOM 878 C CA . LEU A 1 112 ? -11.122 22.332 10.120 1.00 68.06 112 LEU A CA 1
ATOM 879 C C . LEU A 1 112 ? -9.927 22.131 11.064 1.00 68.06 112 LEU A C 1
ATOM 881 O O . LEU A 1 112 ? -10.076 21.589 12.157 1.00 68.06 112 LEU A O 1
ATOM 885 N N . CYS A 1 113 ? -8.754 22.629 10.675 1.00 65.94 113 CYS A N 1
ATOM 886 C CA . CYS A 1 113 ? -7.545 22.617 11.492 1.00 65.94 113 CYS A CA 1
ATOM 887 C C . CYS A 1 113 ? -7.755 23.325 12.843 1.00 65.94 113 CYS A C 1
ATOM 889 O O . CYS A 1 113 ? -7.388 22.777 13.885 1.00 65.94 113 CYS A O 1
ATOM 891 N N . GLN A 1 114 ? -8.402 24.495 12.839 1.00 69.81 114 GLN A N 1
ATOM 892 C CA . GLN A 1 114 ? -8.775 25.237 14.048 1.00 69.81 114 GLN A CA 1
ATOM 893 C C . GLN A 1 114 ? -9.762 24.453 14.927 1.00 69.81 114 GLN A C 1
ATOM 895 O O . GLN A 1 114 ? -9.526 24.322 16.127 1.00 69.81 114 GLN A O 1
ATOM 900 N N . ALA A 1 115 ? -10.820 23.876 14.346 1.00 69.94 115 ALA A N 1
ATOM 901 C CA . ALA A 1 115 ? -11.812 23.090 15.086 1.00 69.94 115 ALA A CA 1
ATOM 902 C C . ALA A 1 115 ? -11.223 21.820 15.735 1.00 69.94 115 ALA A C 1
ATOM 904 O O . ALA A 1 115 ? -11.653 21.421 16.816 1.00 69.94 115 ALA A O 1
ATOM 905 N N . LEU A 1 116 ? -10.220 21.200 15.105 1.00 69.38 116 LEU A N 1
ATOM 906 C CA . LEU A 1 116 ? -9.545 20.003 15.620 1.00 69.38 116 LEU A CA 1
ATOM 907 C C . LEU A 1 116 ? -8.433 20.303 16.642 1.00 69.38 116 LEU A C 1
ATOM 909 O O . LEU A 1 116 ? -7.980 19.385 17.324 1.00 69.38 116 LEU A O 1
ATOM 913 N N . ALA A 1 117 ? -7.960 21.549 16.753 1.00 70.06 117 ALA A N 1
ATOM 914 C CA . ALA A 1 117 ? -6.832 21.904 17.620 1.00 70.06 117 ALA A CA 1
ATOM 915 C C . ALA A 1 117 ? -7.044 21.610 19.126 1.00 70.06 117 ALA A C 1
ATOM 917 O O . ALA A 1 117 ? -6.104 21.103 19.740 1.00 70.06 117 ALA A O 1
ATOM 918 N N . PRO A 1 118 ? -8.231 21.832 19.734 1.00 78.19 118 PRO A N 1
ATOM 919 C CA . PRO A 1 118 ? -8.442 21.574 21.164 1.00 78.19 118 PRO A CA 1
ATOM 920 C C . PRO A 1 118 ? -8.499 20.089 21.555 1.00 78.19 118 PRO A C 1
ATOM 922 O O . PRO A 1 118 ? -8.474 19.779 22.741 1.00 78.19 118 PRO A O 1
ATOM 925 N N . LEU A 1 119 ? -8.621 19.169 20.590 1.00 69.19 119 LEU A N 1
ATOM 926 C CA . LEU A 1 119 ? -8.941 17.761 20.865 1.00 69.19 119 LEU A CA 1
ATOM 927 C C . LEU A 1 119 ? -7.735 16.912 21.302 1.00 69.19 119 LEU A C 1
ATOM 929 O O . LEU A 1 119 ? -7.927 15.775 21.722 1.00 69.19 119 LEU A O 1
ATOM 933 N N . ALA A 1 120 ? -6.507 17.430 21.174 1.00 65.56 120 ALA A N 1
ATOM 934 C CA . ALA A 1 120 ? -5.246 16.750 21.517 1.00 65.56 120 ALA A CA 1
ATOM 935 C C . ALA A 1 120 ? -5.009 15.368 20.852 1.00 65.56 120 ALA A C 1
ATOM 937 O O . ALA A 1 120 ? -4.106 14.633 21.248 1.00 65.56 120 ALA A O 1
ATOM 938 N N . ILE A 1 121 ? -5.779 15.019 19.814 1.00 59.28 121 ILE A N 1
ATOM 939 C CA . ILE A 1 121 ? -5.605 13.785 19.035 1.00 59.28 121 ILE A CA 1
ATOM 940 C C . ILE A 1 121 ? -4.382 13.941 18.105 1.00 59.28 121 ILE A C 1
ATOM 942 O O . ILE A 1 121 ? -4.265 14.983 17.441 1.00 59.28 121 ILE A O 1
ATOM 946 N N . PRO A 1 122 ? -3.492 12.934 17.998 1.00 47.38 122 PRO A N 1
ATOM 947 C CA . PRO A 1 122 ? -2.469 12.889 16.955 1.00 47.38 122 PRO A CA 1
ATOM 948 C C . PRO A 1 122 ? -3.100 12.916 15.557 1.00 47.38 122 PRO A C 1
ATOM 950 O O . PRO A 1 122 ? -4.099 12.252 15.287 1.00 47.38 122 PRO A O 1
ATOM 953 N N . ARG A 1 123 ? -2.541 13.724 14.654 1.00 51.34 123 ARG A N 1
ATOM 954 C CA . ARG A 1 123 ? -3.090 13.970 13.310 1.00 51.34 123 ARG A CA 1
ATOM 955 C C . ARG A 1 123 ? -2.002 13.624 12.292 1.00 51.34 123 ARG A C 1
ATOM 957 O O . ARG A 1 123 ? -0.961 14.268 12.300 1.00 51.34 123 ARG A O 1
ATOM 964 N N . HIS A 1 124 ? -2.218 12.579 11.486 1.00 41.56 124 HIS A N 1
ATOM 965 C CA . HIS A 1 124 ? -1.192 11.893 10.680 1.00 41.56 124 HIS A CA 1
ATOM 966 C C . HIS A 1 124 ? -1.584 11.652 9.221 1.00 41.56 124 HIS A C 1
ATOM 968 O O . HIS A 1 124 ? -2.741 11.373 8.938 1.00 41.56 124 HIS A O 1
ATOM 974 N N . LEU A 1 125 ? -0.576 11.765 8.346 1.00 44.34 125 LEU A N 1
ATOM 975 C CA . LEU A 1 125 ? -0.595 12.492 7.066 1.00 44.34 125 LEU A CA 1
ATOM 976 C C . LEU A 1 125 ? 0.920 12.629 6.596 1.00 44.34 125 LEU A C 1
ATOM 978 O O . LEU A 1 125 ? 1.769 12.472 7.466 1.00 44.34 125 LEU A O 1
ATOM 982 N N . GLU A 1 126 ? 1.457 12.964 5.394 1.00 39.94 126 GLU A N 1
ATOM 983 C CA . GLU A 1 126 ? 1.078 12.867 3.958 1.00 39.94 126 GLU A CA 1
ATOM 984 C C . GLU A 1 126 ? 1.653 14.024 3.038 1.00 39.94 126 GLU A C 1
ATOM 986 O O . GLU A 1 126 ? 2.731 14.541 3.315 1.00 39.94 126 GLU A O 1
ATOM 991 N N . THR A 1 127 ? 0.924 14.431 1.968 1.00 42.56 127 THR A N 1
ATOM 992 C CA . THR A 1 127 ? 1.113 15.504 0.919 1.00 42.56 127 THR A CA 1
ATOM 993 C C . THR A 1 127 ? 2.223 15.377 -0.138 1.00 42.56 127 THR A C 1
ATOM 995 O O . THR A 1 127 ? 3.388 15.689 0.091 1.00 42.56 127 THR A O 1
ATOM 998 N N . SER A 1 128 ? 1.826 15.197 -1.407 1.00 36.69 128 SER A N 1
ATOM 999 C CA . SER A 1 128 ? 2.689 15.420 -2.582 1.00 36.69 128 SER A CA 1
ATOM 1000 C C . SER A 1 128 ? 2.774 16.896 -3.040 1.00 36.69 128 SER A C 1
ATOM 1002 O O . SER A 1 128 ? 2.497 17.224 -4.194 1.00 36.69 128 SER A O 1
ATOM 1004 N N . GLY A 1 129 ? 3.219 17.781 -2.138 1.00 36.88 129 GLY A N 1
ATOM 1005 C CA . GLY A 1 129 ? 3.966 19.006 -2.481 1.00 36.88 129 GLY A CA 1
ATOM 1006 C C . GLY A 1 129 ? 3.205 20.272 -2.923 1.00 36.88 129 GLY A C 1
ATOM 1007 O O . GLY A 1 129 ? 3.180 20.614 -4.110 1.00 36.88 129 GLY A O 1
ATOM 1008 N N . VAL A 1 130 ? 2.755 21.074 -1.948 1.00 31.48 130 VAL A N 1
ATOM 1009 C CA . VAL A 1 130 ? 2.480 22.524 -2.096 1.00 31.48 130 VAL A CA 1
ATOM 1010 C C . VAL A 1 130 ? 3.004 23.263 -0.850 1.00 31.48 130 VAL A C 1
ATOM 1012 O O . VAL A 1 130 ? 3.114 22.661 0.213 1.00 31.48 130 VAL A O 1
ATOM 1015 N N . ALA A 1 131 ? 3.355 24.547 -0.967 1.00 33.44 131 ALA A N 1
ATOM 1016 C CA . ALA A 1 131 ? 3.908 25.363 0.120 1.00 33.44 131 ALA A CA 1
ATOM 1017 C C . ALA A 1 131 ? 3.387 26.817 0.058 1.00 33.44 131 ALA A C 1
ATOM 1019 O O . ALA A 1 131 ? 3.005 27.251 -1.032 1.00 33.44 131 ALA A O 1
ATOM 1020 N N . PRO A 1 132 ? 3.441 27.595 1.161 1.00 41.84 132 PRO A N 1
ATOM 1021 C CA . PRO A 1 132 ? 3.826 27.215 2.525 1.00 41.84 132 PRO A CA 1
ATOM 1022 C C . PRO A 1 132 ? 2.610 26.969 3.440 1.00 41.84 132 PRO A C 1
ATOM 1024 O O . PRO A 1 132 ? 1.566 27.595 3.288 1.00 41.84 132 PRO A O 1
ATOM 1027 N N . LEU A 1 133 ? 2.767 26.094 4.436 1.00 47.47 133 LEU A N 1
ATOM 1028 C CA . LEU A 1 133 ? 1.758 25.832 5.469 1.00 47.47 133 LEU A CA 1
ATOM 1029 C C . LEU A 1 133 ? 2.070 26.662 6.724 1.00 47.47 133 LEU A C 1
ATOM 1031 O O . LEU A 1 133 ? 3.132 26.502 7.323 1.00 47.47 133 LEU A O 1
ATOM 1035 N N . SER A 1 134 ? 1.160 27.551 7.129 1.00 39.31 134 SER A N 1
ATOM 1036 C CA . SER A 1 134 ? 1.362 28.463 8.264 1.00 39.31 134 SER A CA 1
ATOM 1037 C C . SER A 1 134 ? 0.512 28.083 9.481 1.00 39.31 134 SER A C 1
ATOM 1039 O O . SER A 1 134 ? -0.705 28.248 9.446 1.00 39.31 134 SER A O 1
ATOM 1041 N N . GLY A 1 135 ? 1.155 27.671 10.582 1.00 34.09 135 GLY A N 1
ATOM 1042 C CA . GLY A 1 135 ? 0.513 27.596 11.906 1.00 34.09 135 GLY A CA 1
ATOM 1043 C C . GLY A 1 135 ? 0.465 26.214 12.568 1.00 34.09 135 GLY A C 1
ATOM 1044 O O . GLY A 1 135 ? -0.618 25.725 12.860 1.00 34.09 135 GLY A O 1
ATOM 1045 N N . ALA A 1 136 ? 1.635 25.636 12.867 1.00 39.88 136 ALA A N 1
ATOM 1046 C CA . ALA A 1 136 ? 1.824 24.540 13.833 1.00 39.88 136 ALA A CA 1
ATOM 1047 C C . ALA A 1 136 ? 0.984 23.256 13.616 1.00 39.88 136 ALA A C 1
ATOM 1049 O O . ALA A 1 136 ? 0.135 22.895 14.431 1.00 39.88 136 ALA A O 1
ATOM 1050 N N . PHE A 1 137 ? 1.299 22.525 12.544 1.00 40.69 137 PHE A N 1
ATOM 1051 C CA . PHE A 1 137 ? 0.928 21.120 12.326 1.00 40.69 137 PHE A CA 1
ATOM 1052 C C . PHE A 1 137 ? 2.177 20.349 11.883 1.00 40.69 137 PHE A C 1
ATOM 1054 O O . PHE A 1 137 ? 3.030 20.919 11.206 1.00 40.69 137 PHE A O 1
ATOM 1061 N N . GLU A 1 138 ? 2.293 19.074 12.256 1.00 29.33 138 GLU A N 1
ATOM 1062 C CA . GLU A 1 138 ? 3.531 18.299 12.059 1.00 29.33 138 GLU A CA 1
ATOM 1063 C C . GLU A 1 138 ? 3.565 17.496 10.738 1.00 29.33 138 GLU A C 1
ATOM 1065 O O . GLU A 1 138 ? 4.643 17.163 10.254 1.00 29.33 138 GLU A O 1
ATOM 1070 N N . TRP A 1 139 ? 2.404 17.220 10.123 1.00 35.34 139 TRP A N 1
ATOM 1071 C CA . TRP A 1 139 ? 2.244 16.395 8.910 1.00 35.34 139 TRP A CA 1
ATOM 1072 C C . TRP A 1 139 ? 0.849 16.682 8.277 1.00 35.34 139 TRP A C 1
ATOM 1074 O O . TRP A 1 139 ? -0.113 16.806 9.033 1.00 35.34 139 TRP A O 1
ATOM 1084 N N . ILE A 1 140 ? 0.681 16.803 6.941 1.00 37.03 140 ILE A N 1
ATOM 1085 C CA . ILE A 1 140 ? -0.636 17.023 6.250 1.00 37.03 140 ILE A CA 1
ATOM 1086 C C . ILE A 1 140 ? -0.748 16.148 4.974 1.00 37.03 140 ILE A C 1
ATOM 1088 O O . ILE A 1 140 ? 0.234 16.065 4.262 1.00 37.03 140 ILE A O 1
ATOM 1092 N N . THR A 1 141 ? -1.884 15.471 4.698 1.00 34.59 141 THR A N 1
ATOM 1093 C CA . THR A 1 141 ? -2.117 14.538 3.555 1.00 34.59 141 THR A CA 1
ATOM 1094 C C . THR A 1 141 ? -2.605 15.249 2.331 1.00 34.59 141 THR A C 1
ATOM 1096 O O . THR A 1 141 ? -3.172 16.319 2.489 1.00 34.59 141 THR A O 1
ATOM 1099 N N . LEU A 1 142 ? -2.394 14.632 1.155 1.00 36.47 142 LEU A N 1
ATOM 1100 C CA . LEU A 1 142 ? -2.693 15.144 -0.187 1.00 36.47 142 LEU A CA 1
ATOM 1101 C C . LEU A 1 142 ? -2.042 14.251 -1.265 1.00 36.47 142 LEU A C 1
ATOM 1103 O O . LEU A 1 142 ? -0.821 14.137 -1.270 1.00 36.47 142 LEU A O 1
ATOM 1107 N N . SER A 1 143 ? -2.783 13.714 -2.240 1.00 32.62 143 SER A N 1
ATOM 1108 C CA . SER A 1 143 ? -2.202 13.130 -3.460 1.00 32.62 143 SER A CA 1
ATOM 1109 C C . SER A 1 143 ? -2.587 13.904 -4.732 1.00 32.62 143 SER A C 1
ATOM 1111 O O . SER A 1 143 ? -3.470 13.486 -5.479 1.00 32.62 143 SER A O 1
ATOM 1113 N N . PRO A 1 144 ? -1.925 15.038 -5.022 1.00 45.34 144 PRO A N 1
ATOM 1114 C CA . PRO A 1 144 ? -1.827 15.559 -6.381 1.00 45.34 144 PRO A CA 1
ATOM 1115 C C . PRO A 1 144 ? -0.429 15.317 -6.983 1.00 45.34 144 PRO A C 1
ATOM 1117 O O . PRO A 1 144 ? 0.500 16.099 -6.760 1.00 45.34 144 PRO A O 1
ATOM 1120 N N . LYS A 1 145 ? -0.271 14.312 -7.861 1.00 35.41 145 LYS A N 1
ATOM 1121 C CA . LYS A 1 145 ? 0.826 14.348 -8.851 1.00 35.41 145 LYS A CA 1
ATOM 1122 C C . LYS A 1 145 ? 0.543 15.533 -9.787 1.00 35.41 145 LYS A C 1
ATOM 1124 O O . LYS A 1 145 ? -0.316 15.437 -10.661 1.00 35.41 145 LYS A O 1
ATOM 1129 N N . ARG A 1 146 ? 1.228 16.670 -9.579 1.00 37.44 146 ARG A N 1
ATOM 1130 C CA . ARG A 1 146 ? 1.081 17.893 -10.397 1.00 37.44 146 ARG A CA 1
ATOM 1131 C C . ARG A 1 146 ? 1.166 17.523 -11.881 1.00 37.44 146 ARG A C 1
ATOM 1133 O O . ARG A 1 146 ? 2.182 16.971 -12.308 1.00 37.44 146 ARG A O 1
ATOM 1140 N N . HIS A 1 147 ? 0.122 17.827 -12.655 1.00 40.31 147 HIS A N 1
ATOM 1141 C CA . HIS A 1 147 ? 0.085 17.496 -14.078 1.00 40.31 147 HIS A CA 1
ATOM 1142 C C . HIS A 1 147 ? 1.152 18.292 -14.835 1.00 40.31 147 HIS A C 1
ATOM 1144 O O . HIS A 1 147 ? 0.989 19.479 -15.116 1.00 40.31 147 HIS A O 1
ATOM 1150 N N . HIS A 1 148 ? 2.248 17.616 -15.163 1.00 41.91 148 HIS A N 1
ATOM 1151 C CA . HIS A 1 148 ? 3.230 18.085 -16.123 1.00 41.91 148 HIS A CA 1
ATOM 1152 C C . HIS A 1 148 ? 2.878 17.422 -17.461 1.00 41.91 148 HIS A C 1
ATOM 1154 O O . HIS A 1 148 ? 3.146 16.226 -17.613 1.00 41.91 148 HIS A O 1
ATOM 1160 N N . PRO A 1 149 ? 2.259 18.131 -18.424 1.00 43.81 149 PRO A N 1
ATOM 1161 C CA . PRO A 1 149 ? 2.119 17.586 -19.769 1.00 43.81 149 PRO A CA 1
ATOM 1162 C C . PRO A 1 149 ? 3.530 17.286 -20.304 1.00 43.81 149 PRO A C 1
ATOM 1164 O O . PRO A 1 149 ? 4.432 18.104 -20.080 1.00 43.81 149 PRO A O 1
ATOM 1167 N N . PRO A 1 150 ? 3.770 16.141 -20.976 1.00 41.22 150 PRO A N 1
ATOM 1168 C CA . PRO A 1 150 ? 5.115 15.793 -21.411 1.00 41.22 150 PRO A CA 1
ATOM 1169 C C . PRO A 1 150 ? 5.661 16.906 -22.301 1.00 41.22 150 PRO A C 1
ATOM 1171 O O . PRO A 1 150 ? 4.998 17.342 -23.246 1.00 41.22 150 PRO A O 1
ATOM 1174 N N . ASN A 1 151 ? 6.857 17.404 -21.981 1.00 61.12 151 ASN A N 1
ATOM 1175 C CA . ASN A 1 151 ? 7.436 18.491 -22.758 1.00 61.12 151 ASN A CA 1
ATOM 1176 C C . ASN A 1 151 ? 7.691 18.025 -24.207 1.00 61.12 151 ASN A C 1
ATOM 1178 O O . ASN A 1 151 ? 7.754 16.826 -24.503 1.00 61.12 151 ASN A O 1
ATOM 1182 N N . ARG A 1 152 ? 7.846 18.978 -25.132 1.00 46.25 152 ARG A N 1
ATOM 1183 C CA . ARG A 1 152 ? 7.936 18.665 -26.567 1.00 46.25 152 ARG A CA 1
ATOM 1184 C C . ARG A 1 152 ? 9.118 17.744 -26.910 1.00 46.25 152 ARG A C 1
ATOM 1186 O O . ARG A 1 152 ? 9.020 16.999 -27.878 1.00 46.25 152 ARG A O 1
ATOM 1193 N N . LEU A 1 153 ? 10.192 17.751 -26.113 1.00 52.69 153 LEU A N 1
ATOM 1194 C CA . LEU A 1 153 ? 11.345 16.861 -26.283 1.00 52.69 153 LEU A CA 1
ATOM 1195 C C . LEU A 1 153 ? 11.026 15.427 -25.837 1.00 52.69 153 LEU A C 1
ATOM 1197 O O . LEU A 1 153 ? 11.397 14.495 -26.538 1.00 52.69 153 LEU A O 1
ATOM 1201 N N . CYS A 1 154 ? 10.284 15.234 -24.741 1.00 47.28 154 CYS A N 1
ATOM 1202 C CA . CYS A 1 154 ? 9.826 13.908 -24.305 1.00 47.28 154 CYS A CA 1
ATOM 1203 C C . CYS A 1 154 ? 8.899 13.250 -25.342 1.00 47.28 154 CYS A C 1
ATOM 1205 O O . CYS A 1 154 ? 9.083 12.080 -25.671 1.00 47.28 154 CYS A O 1
ATOM 1207 N N . TRP A 1 155 ? 7.954 14.010 -25.913 1.00 39.62 155 TRP A N 1
ATOM 1208 C CA . TRP A 1 155 ? 7.107 13.525 -27.014 1.00 39.62 155 TRP A CA 1
ATOM 1209 C C . TRP A 1 155 ? 7.918 13.171 -28.266 1.00 39.62 155 TRP A C 1
ATOM 1211 O O . TRP A 1 155 ? 7.704 12.116 -28.859 1.00 39.62 155 TRP A O 1
ATOM 1221 N N . LEU A 1 156 ? 8.872 14.023 -28.656 1.00 42.69 156 LEU A N 1
ATOM 1222 C CA . LEU A 1 156 ? 9.738 13.760 -29.807 1.00 42.69 156 LEU A CA 1
ATOM 1223 C C . LEU A 1 156 ? 10.677 12.570 -29.570 1.00 42.69 156 LEU A C 1
ATOM 1225 O O . LEU A 1 156 ? 10.930 11.827 -30.512 1.00 42.69 156 LEU A O 1
ATOM 1229 N N . ALA A 1 157 ? 11.158 12.342 -28.347 1.00 46.81 157 ALA A N 1
ATOM 1230 C CA . ALA A 1 157 ? 11.930 11.149 -28.010 1.00 46.81 157 ALA A CA 1
ATOM 1231 C C . ALA A 1 157 ? 11.074 9.882 -28.168 1.00 46.81 157 ALA A C 1
ATOM 1233 O O . ALA A 1 157 ? 11.475 8.967 -28.876 1.00 46.81 157 ALA A O 1
ATOM 1234 N N . ALA A 1 158 ? 9.857 9.868 -27.610 1.00 40.84 158 ALA A N 1
ATOM 1235 C CA . ALA A 1 158 ? 8.937 8.736 -27.735 1.00 40.84 158 ALA A CA 1
ATOM 1236 C C . ALA A 1 158 ? 8.530 8.435 -29.192 1.00 40.84 158 ALA A C 1
ATOM 1238 O O . ALA A 1 158 ? 8.400 7.271 -29.555 1.00 40.84 158 ALA A O 1
ATOM 1239 N N . MET A 1 159 ? 8.362 9.460 -30.039 1.00 41.38 159 MET A N 1
ATOM 1240 C CA . MET A 1 159 ? 8.012 9.281 -31.458 1.00 41.38 159 MET A CA 1
ATOM 1241 C C . MET A 1 159 ? 9.200 8.939 -32.372 1.00 41.38 159 MET A C 1
ATOM 1243 O O . MET A 1 159 ? 8.986 8.349 -33.427 1.00 41.38 159 MET A O 1
ATOM 1247 N N . ASN A 1 160 ? 10.436 9.299 -32.004 1.00 42.69 160 ASN A N 1
ATOM 1248 C CA . ASN A 1 160 ? 11.637 8.929 -32.768 1.00 42.69 160 ASN A CA 1
ATOM 1249 C C . ASN A 1 160 ? 12.270 7.605 -32.302 1.00 42.69 160 ASN A C 1
ATOM 1251 O O . ASN A 1 160 ? 13.110 7.054 -33.017 1.00 42.69 160 ASN A O 1
ATOM 1255 N N . SER A 1 161 ? 11.851 7.067 -31.153 1.00 38.03 161 SER A N 1
ATOM 1256 C CA . SER A 1 161 ? 12.097 5.676 -30.770 1.00 38.03 161 SER A CA 1
ATOM 1257 C C . SER A 1 161 ? 11.406 4.736 -31.758 1.00 38.03 161 SER A C 1
ATOM 1259 O O . SER A 1 161 ? 10.206 4.485 -31.666 1.00 38.03 161 SER A O 1
ATOM 1261 N N . LYS A 1 162 ? 12.171 4.219 -32.723 1.00 34.59 162 LYS A N 1
ATOM 1262 C CA . LYS A 1 162 ? 11.711 3.136 -33.593 1.00 34.59 162 LYS A CA 1
ATOM 1263 C C . LYS A 1 162 ? 11.630 1.842 -32.785 1.00 34.59 162 LYS A C 1
ATOM 1265 O O . LYS A 1 162 ? 12.647 1.404 -32.248 1.00 34.59 162 LYS A O 1
ATOM 1270 N N . TRP A 1 163 ? 10.424 1.287 -32.724 1.00 49.28 163 TRP A N 1
ATOM 1271 C CA . TRP A 1 163 ? 10.151 -0.101 -32.352 1.00 49.28 163 TRP A CA 1
ATOM 1272 C C . TRP A 1 163 ? 10.652 -1.053 -33.450 1.00 49.28 163 TRP A C 1
ATOM 1274 O O . TRP A 1 163 ? 10.640 -0.623 -34.630 1.00 49.28 163 TRP A O 1
#

Sequence (163 aa):
MLQLIPANTWNFVWVVDFPLLAWNKEDQRLEALHHPFCAPHPADVHNLAQARAQAYDLVLNGLEVAGGSLRIHSATLQQQVLEAMGFSPEEARRQFGFLTGGEPLQQDLTSLCQALAPLAIPRHLETSGVAPLSGAFEWITLSPKRHHPPNRLCWLAAMNSKW